Protein AF-A0A2E6W696-F1 (afdb_monomer)

Mean predicted aligned error: 3.54 Å

Sequence (68 aa):
MNQGDLVHIPQGVDLWCETEKGMRMRRTERPTVGVYLSTTSPHVYQVYANGHEWNLKIRDVYPMEAAC

Radius of gyration: 11.59 Å; Cα contacts (8 Å, |Δi|>4): 141; chains: 1; bounding box: 25×35×23 Å

pLDDT: mean 93.42, std 9.39, range [40.25, 97.81]

Structure (mmCIF, N/CA/C/O backbone):
data_AF-A0A2E6W696-F1
#
_entry.id   AF-A0A2E6W696-F1
#
loop_
_atom_site.group_PDB
_atom_site.id
_atom_site.type_symbol
_atom_site.label_atom_id
_atom_site.label_alt_id
_atom_site.label_comp_id
_atom_site.label_asym_id
_atom_site.label_entity_id
_atom_site.label_seq_id
_atom_site.pdbx_PDB_ins_code
_atom_site.Cartn_x
_atom_site.Cartn_y
_atom_site.Cartn_z
_atom_site.occupancy
_atom_site.B_iso_or_equiv
_atom_site.auth_seq_id
_atom_site.auth_comp_id
_atom_site.auth_asym_id
_atom_site.auth_atom_id
_atom_site.pdbx_PDB_model_num
ATOM 1 N N . MET A 1 1 ? -10.351 -5.822 4.586 1.00 85.62 1 MET A N 1
ATOM 2 C CA . MET A 1 1 ? -9.014 -6.411 4.393 1.00 85.62 1 MET A CA 1
ATOM 3 C C . MET A 1 1 ? -8.413 -6.665 5.752 1.00 85.62 1 MET A C 1
ATOM 5 O O . MET A 1 1 ? -8.578 -5.835 6.644 1.00 85.62 1 MET A O 1
ATOM 9 N N . ASN A 1 2 ? -7.780 -7.815 5.897 1.00 92.69 2 ASN A N 1
ATOM 10 C CA . ASN A 1 2 ? -7.068 -8.244 7.083 1.00 92.69 2 ASN A CA 1
ATOM 11 C C . ASN A 1 2 ? -5.571 -8.014 6.884 1.00 92.69 2 ASN A C 1
ATOM 13 O O . ASN A 1 2 ? -5.068 -8.056 5.761 1.00 92.69 2 ASN A O 1
ATOM 17 N N . GLN A 1 3 ? -4.857 -7.757 7.980 1.00 95.81 3 GLN A N 1
ATOM 18 C CA . GLN A 1 3 ? -3.401 -7.652 7.950 1.00 95.81 3 GLN A CA 1
ATOM 19 C C . GLN A 1 3 ? -2.797 -8.921 7.329 1.00 95.8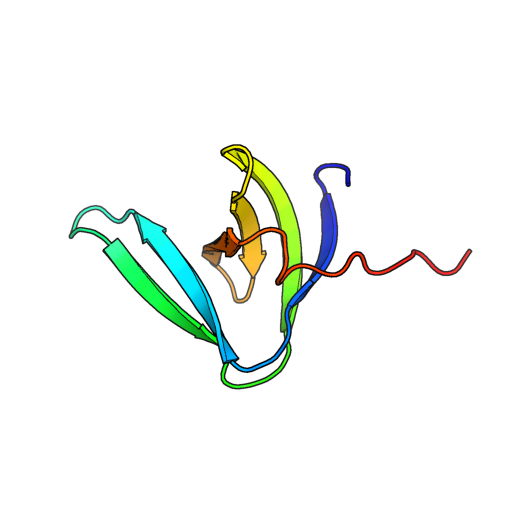1 3 GLN A C 1
ATOM 21 O O . GLN A 1 3 ? -3.126 -10.028 7.746 1.00 95.81 3 GLN A O 1
ATOM 26 N N . GLY A 1 4 ? -1.911 -8.746 6.348 1.00 95.00 4 GLY A N 1
ATOM 27 C CA . GLY A 1 4 ? -1.310 -9.840 5.584 1.00 95.00 4 GLY A CA 1
ATOM 28 C C . GLY A 1 4 ? -1.946 -10.088 4.213 1.00 95.00 4 GLY A C 1
ATOM 29 O O . GLY A 1 4 ? -1.323 -10.761 3.393 1.00 95.00 4 GLY A O 1
ATOM 30 N N . ASP A 1 5 ? -3.122 -9.521 3.927 1.00 94.75 5 ASP A N 1
ATOM 31 C CA . ASP A 1 5 ? -3.767 -9.663 2.617 1.00 94.75 5 ASP A CA 1
ATOM 32 C C . ASP A 1 5 ? -2.901 -9.051 1.504 1.00 94.75 5 ASP A C 1
ATOM 34 O O . ASP A 1 5 ? -2.320 -7.969 1.656 1.00 94.75 5 ASP A O 1
ATOM 38 N N . LEU A 1 6 ? -2.853 -9.724 0.352 1.00 96.12 6 LEU A N 1
ATOM 39 C CA . LEU A 1 6 ? -2.216 -9.182 -0.843 1.00 96.12 6 LEU A CA 1
ATOM 40 C C . LEU A 1 6 ? -3.113 -8.130 -1.492 1.00 96.12 6 LEU A C 1
ATOM 42 O O . LEU A 1 6 ? -4.318 -8.318 -1.671 1.00 96.12 6 LEU A O 1
ATOM 46 N N . VAL A 1 7 ? -2.495 -7.026 -1.894 1.00 96.50 7 VAL A N 1
ATOM 47 C CA . VAL A 1 7 ? -3.173 -5.924 -2.566 1.00 96.50 7 VAL A CA 1
ATOM 48 C C . VAL A 1 7 ? -2.457 -5.554 -3.851 1.00 96.50 7 VAL A C 1
ATOM 50 O O . VAL A 1 7 ? -1.231 -5.464 -3.911 1.00 96.50 7 VAL A O 1
ATOM 53 N N . HIS A 1 8 ? -3.238 -5.299 -4.886 1.00 96.88 8 HIS A N 1
ATOM 54 C CA . HIS A 1 8 ? -2.777 -4.708 -6.122 1.00 96.88 8 HIS A CA 1
ATOM 55 C C . HIS A 1 8 ? -2.765 -3.180 -5.999 1.00 96.88 8 HIS A C 1
ATOM 57 O O . HIS A 1 8 ? 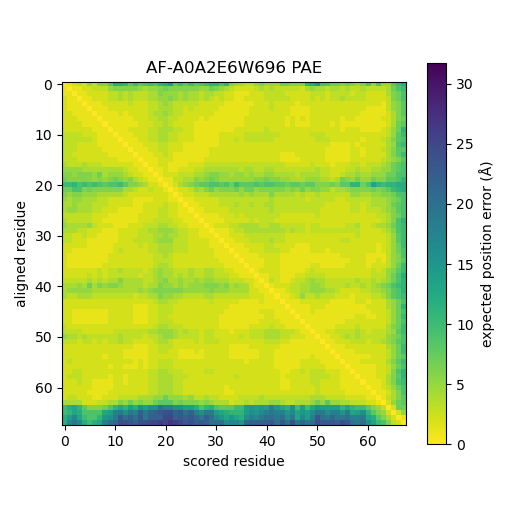-3.750 -2.561 -5.590 1.00 96.88 8 HIS A O 1
ATOM 63 N N . ILE A 1 9 ? -1.641 -2.578 -6.382 1.00 97.50 9 ILE A N 1
ATOM 64 C CA . ILE A 1 9 ? -1.426 -1.132 -6.411 1.00 97.50 9 ILE A CA 1
ATOM 65 C C . ILE A 1 9 ? -1.150 -0.739 -7.871 1.00 97.50 9 ILE A C 1
ATOM 67 O O . ILE A 1 9 ? -0.120 -1.151 -8.423 1.00 97.50 9 ILE A O 1
ATOM 71 N N . PRO A 1 10 ? -2.034 0.043 -8.517 1.00 97.44 10 PRO A N 1
ATOM 72 C CA . PRO A 1 10 ? -1.863 0.452 -9.907 1.00 97.44 10 PRO A CA 1
ATOM 73 C C . PRO A 1 10 ? -0.606 1.291 -10.161 1.00 97.44 10 PRO A C 1
ATOM 75 O O . PRO A 1 10 ? 0.064 1.785 -9.249 1.00 97.44 10 PRO A O 1
ATOM 78 N N . GLN A 1 11 ? -0.300 1.494 -11.441 1.00 97.19 11 GLN A N 1
ATOM 79 C CA . GLN A 1 11 ? 0.677 2.492 -11.871 1.00 97.19 11 GLN A CA 1
ATOM 80 C C . GLN A 1 11 ? 0.172 3.914 -11.580 1.00 97.19 11 GLN A C 1
ATOM 82 O O . GLN A 1 11 ? -1.019 4.196 -11.672 1.00 97.19 11 GLN A O 1
ATOM 87 N N . GLY A 1 12 ? 1.093 4.831 -11.295 1.00 97.06 12 GLY A N 1
ATOM 88 C CA . GLY A 1 12 ? 0.800 6.250 -11.133 1.00 97.06 12 GLY A CA 1
ATOM 89 C C . GLY A 1 12 ? 0.243 6.632 -9.763 1.00 97.06 12 GLY A C 1
ATOM 90 O O . GLY A 1 12 ? -0.183 7.778 -9.616 1.00 97.06 12 GLY A O 1
ATOM 91 N N . VAL A 1 13 ? 0.276 5.722 -8.787 1.00 97.81 13 VAL A N 1
ATOM 92 C CA . VAL A 1 13 ? -0.180 5.929 -7.408 1.00 97.81 13 VAL A CA 1
ATOM 93 C C . VAL A 1 13 ? 0.926 6.569 -6.581 1.00 97.81 13 VAL A C 1
ATOM 95 O O . VAL A 1 13 ? 2.085 6.149 -6.649 1.00 97.81 13 VAL A O 1
ATOM 98 N N . ASP A 1 14 ? 0.558 7.576 -5.793 1.00 97.50 14 ASP A N 1
ATOM 99 C CA . ASP A 1 14 ? 1.460 8.233 -4.856 1.00 97.50 14 ASP A CA 1
ATOM 100 C C . ASP A 1 14 ? 1.557 7.429 -3.555 1.00 97.50 14 ASP A C 1
ATOM 102 O O . ASP A 1 14 ? 0.557 7.122 -2.906 1.00 97.50 14 ASP A O 1
ATOM 106 N N . LEU A 1 15 ? 2.791 7.116 -3.184 1.00 97.19 15 LEU A N 1
ATOM 107 C CA . LEU A 1 15 ? 3.195 6.437 -1.965 1.00 97.19 15 LEU A CA 1
ATOM 108 C C . LEU A 1 15 ? 3.993 7.416 -1.109 1.00 97.19 15 LEU A C 1
ATOM 110 O O . LEU A 1 15 ? 4.859 8.128 -1.627 1.00 97.19 15 LEU A O 1
ATOM 114 N N . TRP A 1 16 ? 3.765 7.428 0.199 1.00 97.31 16 TRP A N 1
ATOM 115 C CA . TRP A 1 16 ? 4.564 8.244 1.111 1.00 97.31 16 TRP A CA 1
ATOM 116 C C . TRP A 1 16 ? 4.851 7.540 2.430 1.00 97.31 16 TRP A C 1
ATOM 118 O O . TRP A 1 16 ? 4.072 6.718 2.896 1.00 97.31 16 TRP A O 1
ATOM 128 N N . CYS A 1 17 ? 5.971 7.858 3.060 1.00 95.62 17 CYS A N 1
ATOM 129 C CA . CYS A 1 17 ? 6.266 7.415 4.417 1.00 95.62 17 CYS A CA 1
ATOM 130 C C . CYS A 1 17 ? 7.066 8.478 5.167 1.00 95.62 17 CYS A C 1
ATOM 132 O O . CYS A 1 17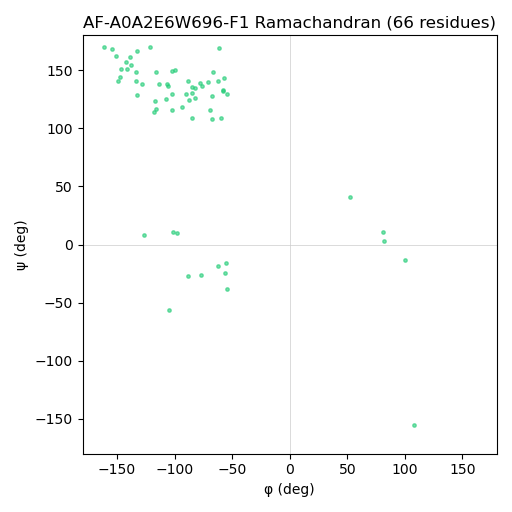 ? 7.795 9.272 4.566 1.00 95.62 17 CYS A O 1
ATOM 134 N N . GLU A 1 18 ? 6.898 8.513 6.484 1.00 93.38 18 GLU A N 1
ATOM 135 C CA . GLU A 1 18 ? 7.722 9.346 7.352 1.00 93.38 18 GLU A CA 1
ATOM 136 C C . GLU A 1 18 ? 9.083 8.679 7.556 1.00 93.38 18 GLU A C 1
ATOM 138 O O . GLU A 1 18 ? 9.198 7.464 7.701 1.00 93.38 18 GLU A O 1
ATOM 143 N N . THR A 1 19 ? 10.131 9.489 7.534 1.00 91.69 19 THR A N 1
ATOM 144 C CA . THR A 1 19 ? 11.510 9.088 7.805 1.00 91.69 19 THR A CA 1
ATOM 145 C C . THR A 1 19 ? 12.121 10.087 8.780 1.00 91.69 19 THR A C 1
ATOM 147 O O . THR A 1 19 ? 11.612 11.195 8.942 1.00 91.69 19 THR A O 1
ATOM 150 N N . GLU A 1 20 ? 13.268 9.755 9.370 1.00 91.75 20 GLU A N 1
ATOM 151 C CA . GLU A 1 20 ? 14.002 10.668 10.263 1.00 91.75 20 GLU A CA 1
ATOM 152 C C . GLU A 1 20 ? 14.348 12.019 9.609 1.00 91.75 20 GLU A C 1
ATOM 154 O O . GLU A 1 20 ? 14.521 13.022 10.293 1.00 91.75 20 GLU A O 1
ATOM 159 N N . LYS A 1 21 ? 14.438 12.060 8.272 1.00 91.44 21 LYS A N 1
ATOM 160 C CA . LYS A 1 21 ? 14.769 13.263 7.490 1.00 91.44 21 LYS A CA 1
ATOM 161 C C . LYS A 1 21 ? 13.534 13.977 6.924 1.00 91.44 21 LYS A C 1
ATOM 163 O O . LYS A 1 21 ? 13.681 14.863 6.085 1.00 91.44 21 LYS A O 1
ATOM 168 N N . GLY A 1 22 ? 12.331 13.589 7.347 1.00 92.50 22 GLY A N 1
ATOM 169 C CA . GLY A 1 22 ? 1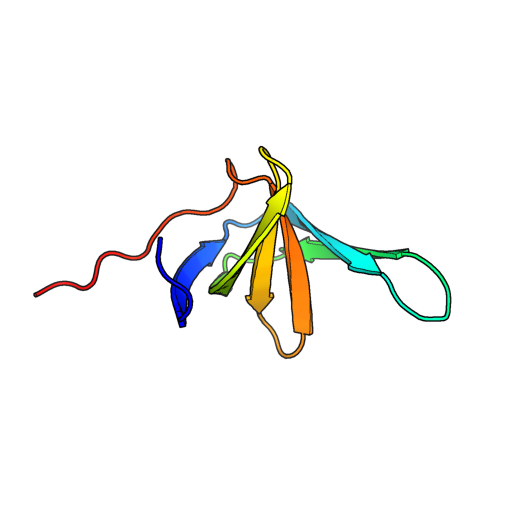1.059 14.103 6.838 1.00 92.50 22 GLY A CA 1
ATOM 170 C C . GLY A 1 22 ? 10.311 13.085 5.978 1.00 92.50 22 GLY A C 1
ATOM 171 O O . GLY A 1 22 ? 10.484 11.877 6.123 1.00 92.50 22 GLY A O 1
ATOM 172 N N . MET A 1 23 ? 9.453 13.558 5.075 1.00 94.19 23 MET A N 1
ATOM 173 C CA . MET A 1 23 ? 8.580 12.689 4.282 1.00 94.19 23 MET A CA 1
ATOM 174 C C . MET A 1 23 ? 9.269 12.200 3.003 1.00 94.19 23 MET A C 1
ATOM 176 O O . MET A 1 23 ? 9.696 12.996 2.166 1.00 94.19 23 MET A O 1
ATOM 180 N N . ARG A 1 24 ? 9.323 10.881 2.812 1.00 94.88 24 ARG A N 1
ATOM 181 C CA . ARG A 1 24 ? 9.712 10.261 1.543 1.00 94.88 24 ARG A CA 1
ATOM 182 C C . ARG A 1 24 ? 8.464 10.056 0.699 1.00 94.88 24 ARG A C 1
ATOM 184 O O . ARG A 1 24 ? 7.507 9.449 1.163 1.00 94.88 24 ARG A O 1
ATOM 191 N N . MET A 1 25 ? 8.502 10.506 -0.551 1.00 95.69 25 MET A N 1
ATOM 192 C CA . MET A 1 25 ? 7.446 10.259 -1.534 1.00 95.69 25 MET A CA 1
ATOM 193 C C . MET A 1 25 ? 7.975 9.415 -2.688 1.00 95.69 25 MET A C 1
ATOM 195 O O . MET A 1 25 ? 9.147 9.508 -3.061 1.00 95.69 25 MET A O 1
ATOM 199 N N . ARG A 1 26 ? 7.102 8.601 -3.272 1.00 95.12 26 ARG A N 1
ATOM 200 C CA . ARG A 1 26 ? 7.376 7.818 -4.472 1.00 95.12 26 ARG A CA 1
ATOM 201 C C . ARG A 1 26 ? 6.099 7.673 -5.281 1.00 95.12 26 ARG A C 1
ATOM 203 O O . ARG A 1 26 ? 5.041 7.470 -4.711 1.00 95.12 26 ARG A O 1
ATOM 210 N N . ARG A 1 27 ? 6.213 7.683 -6.605 1.00 96.81 27 ARG A N 1
ATOM 211 C CA . ARG A 1 27 ? 5.112 7.313 -7.494 1.00 96.81 27 ARG A CA 1
ATOM 212 C C . ARG A 1 27 ? 5.373 5.943 -8.110 1.00 96.81 27 ARG A C 1
ATOM 214 O O . ARG A 1 27 ? 6.514 5.642 -8.465 1.00 96.81 27 ARG A O 1
ATOM 221 N N . THR A 1 28 ? 4.358 5.089 -8.207 1.00 96.62 28 THR A N 1
ATOM 222 C CA . THR A 1 28 ? 4.511 3.766 -8.830 1.00 96.62 28 THR A CA 1
ATOM 223 C C . THR A 1 28 ? 4.730 3.901 -10.342 1.00 96.62 28 THR A C 1
ATOM 225 O O . THR A 1 28 ? 3.865 4.370 -11.076 1.00 96.62 28 THR A O 1
ATOM 228 N N . GLU A 1 29 ? 5.897 3.488 -10.838 1.00 95.69 29 GLU A N 1
ATOM 229 C CA . GLU A 1 29 ? 6.222 3.533 -12.279 1.00 95.69 29 GLU A CA 1
ATOM 230 C C . GLU A 1 29 ? 5.550 2.411 -13.079 1.00 95.69 29 GLU A C 1
ATOM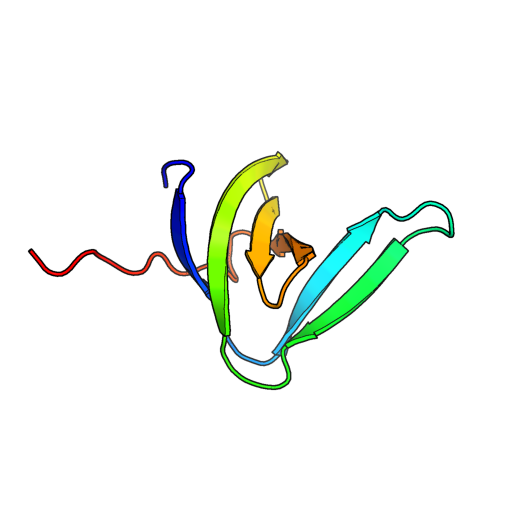 232 O O . GLU A 1 29 ? 5.293 2.557 -14.269 1.00 95.69 29 GLU A O 1
ATOM 237 N N . ARG A 1 30 ? 5.244 1.298 -12.412 1.00 96.38 30 ARG A N 1
ATOM 238 C CA . ARG A 1 30 ? 4.528 0.130 -12.931 1.00 96.38 30 ARG A CA 1
ATOM 239 C C . ARG A 1 30 ? 3.605 -0.408 -11.837 1.00 96.38 30 ARG A C 1
ATOM 241 O O . ARG A 1 30 ? 3.892 -0.151 -10.661 1.00 96.38 30 ARG A O 1
ATOM 248 N N . PRO A 1 31 ? 2.542 -1.154 -12.181 1.00 96.19 31 PRO A N 1
ATOM 249 C CA . PRO A 1 31 ? 1.709 -1.794 -11.175 1.00 96.19 31 PRO A CA 1
ATOM 250 C C . PRO A 1 31 ? 2.549 -2.711 -10.286 1.00 96.19 31 PRO A C 1
ATOM 252 O O . PRO A 1 31 ? 3.509 -3.340 -10.742 1.00 96.19 31 PRO A O 1
ATOM 255 N N . THR A 1 32 ? 2.212 -2.762 -9.005 1.00 96.31 32 THR A N 1
ATOM 256 C CA . THR A 1 32 ? 2.960 -3.526 -8.008 1.00 96.31 32 THR A CA 1
ATOM 257 C C . THR A 1 32 ? 2.002 -4.226 -7.054 1.00 96.31 32 THR A C 1
ATOM 259 O O . THR A 1 32 ? 0.821 -3.892 -6.979 1.00 96.31 32 THR A O 1
ATOM 262 N N . VAL A 1 33 ? 2.513 -5.232 -6.356 1.00 96.62 33 VAL A N 1
ATOM 263 C CA . VAL A 1 33 ? 1.780 -5.937 -5.307 1.00 96.62 33 VAL A CA 1
ATOM 264 C C . VAL A 1 33 ? 2.345 -5.480 -3.972 1.00 96.62 33 VAL A C 1
ATOM 266 O O . VAL A 1 33 ? 3.562 -5.354 -3.814 1.00 96.62 33 VAL A O 1
ATOM 269 N N . GLY A 1 34 ? 1.455 -5.209 -3.028 1.00 96.56 34 GLY A N 1
ATOM 270 C CA . GLY A 1 34 ? 1.789 -4.936 -1.642 1.00 96.56 34 GLY A CA 1
ATOM 271 C C . GLY A 1 34 ? 1.119 -5.928 -0.704 1.00 96.56 34 GLY A C 1
ATOM 272 O O . GLY A 1 34 ? 0.236 -6.688 -1.099 1.00 96.56 34 GLY A O 1
ATOM 273 N N . VAL A 1 35 ? 1.532 -5.884 0.554 1.00 97.38 35 VAL A N 1
ATOM 274 C CA . VAL A 1 35 ? 0.864 -6.561 1.666 1.00 97.38 35 VAL A CA 1
ATOM 275 C C . VAL A 1 35 ? 0.173 -5.497 2.502 1.00 97.38 35 VAL A C 1
ATOM 277 O O . VAL A 1 35 ? 0.826 -4.546 2.931 1.00 97.38 35 VAL A O 1
ATOM 280 N N . TYR A 1 36 ? -1.128 -5.631 2.737 1.00 97.38 36 TYR A N 1
ATOM 281 C CA . TYR A 1 36 ? -1.849 -4.736 3.634 1.00 97.38 36 TYR A CA 1
ATOM 282 C C . TYR A 1 36 ? -1.374 -4.931 5.079 1.00 97.38 36 TYR A C 1
ATOM 284 O O . TYR A 1 36 ? -1.348 -6.052 5.589 1.00 97.38 36 TYR A O 1
ATOM 292 N N . LEU A 1 37 ? -0.997 -3.836 5.744 1.00 97.25 37 LEU A N 1
ATOM 293 C CA . LEU A 1 37 ? -0.544 -3.854 7.134 1.00 97.25 37 LEU A CA 1
ATOM 294 C C . LEU A 1 37 ? -1.623 -3.320 8.071 1.00 97.25 37 LEU A C 1
ATOM 296 O O . LEU A 1 37 ? -2.023 -4.003 9.011 1.00 97.25 37 LEU A O 1
ATOM 300 N N . SER A 1 38 ? -2.088 -2.095 7.826 1.00 97.06 38 SER A N 1
ATOM 301 C CA . SER A 1 38 ? -3.006 -1.406 8.730 1.00 97.06 38 SER A CA 1
ATOM 302 C C . SER A 1 38 ? -3.746 -0.253 8.042 1.00 97.06 38 SER A C 1
ATOM 304 O O . SER A 1 38 ? -3.425 0.155 6.922 1.00 97.06 38 SER A O 1
ATOM 306 N N . THR A 1 39 ? -4.748 0.292 8.732 1.00 96.44 39 THR A N 1
ATOM 307 C CA . THR A 1 39 ? -5.394 1.560 8.375 1.00 96.44 39 THR A CA 1
ATOM 308 C C . THR A 1 39 ? -4.861 2.644 9.302 1.00 96.44 39 THR A C 1
ATOM 310 O O . THR A 1 39 ? -5.099 2.584 10.506 1.00 96.44 39 THR A O 1
ATOM 313 N N . THR A 1 40 ? -4.154 3.634 8.758 1.00 92.12 40 THR A N 1
ATOM 314 C CA . THR A 1 40 ? -3.563 4.728 9.552 1.00 92.12 40 THR A CA 1
ATOM 315 C C . THR A 1 40 ? -4.526 5.898 9.730 1.00 92.12 40 THR A C 1
ATOM 317 O O . THR A 1 40 ? -4.466 6.614 10.725 1.00 92.12 40 THR A O 1
ATOM 320 N N . SER A 1 41 ? -5.450 6.089 8.787 1.00 92.88 41 SER A N 1
ATOM 321 C CA . SER A 1 41 ? -6.538 7.067 8.875 1.00 92.88 41 SER A CA 1
ATOM 322 C C . SER A 1 41 ? -7.727 6.616 8.014 1.00 92.88 41 SER A C 1
ATOM 324 O O . SER A 1 41 ? -7.553 5.727 7.178 1.00 92.88 41 SER A O 1
ATOM 326 N N . PRO A 1 42 ? -8.920 7.235 8.129 1.00 93.50 42 PRO A N 1
ATOM 327 C CA . PRO A 1 42 ? -10.119 6.809 7.393 1.00 93.50 42 PRO A CA 1
ATOM 328 C C . PRO A 1 42 ? -9.976 6.728 5.865 1.00 93.50 42 PRO A C 1
ATOM 330 O O . PRO A 1 42 ? -10.820 6.128 5.204 1.00 93.50 42 PRO A O 1
ATOM 333 N N . HIS A 1 43 ? -8.936 7.341 5.291 1.00 95.38 43 HIS A N 1
ATOM 334 C CA . HIS A 1 43 ? -8.690 7.373 3.849 1.00 95.38 43 HIS A CA 1
ATOM 335 C C . HIS A 1 43 ? -7.293 6.891 3.447 1.00 95.38 43 HIS A C 1
ATOM 337 O O . HIS A 1 43 ? -6.939 7.004 2.271 1.00 95.38 43 HIS A O 1
ATOM 343 N N . VAL A 1 44 ? -6.509 6.342 4.382 1.00 97.19 44 VAL A N 1
ATOM 344 C CA . VAL A 1 44 ? -5.123 5.926 4.135 1.00 97.19 44 VAL A CA 1
ATOM 345 C C . VAL A 1 44 ? -4.875 4.526 4.679 1.00 97.19 44 VAL A C 1
ATOM 347 O O . VAL A 1 44 ? -5.135 4.238 5.848 1.00 97.19 44 VAL A O 1
ATOM 350 N N . TYR A 1 45 ? -4.320 3.677 3.821 1.00 97.31 45 TYR A N 1
ATOM 351 C CA . TYR A 1 45 ? -3.770 2.386 4.206 1.00 97.31 45 TYR A CA 1
ATOM 352 C C . TYR A 1 45 ? -2.257 2.444 4.269 1.00 97.31 45 TYR A C 1
ATOM 354 O O . TYR A 1 45 ? -1.622 3.173 3.509 1.00 97.31 45 TYR A O 1
ATOM 362 N N . GLN A 1 46 ? -1.707 1.626 5.157 1.00 97.69 46 GLN A N 1
ATOM 363 C CA . GLN A 1 46 ? -0.296 1.301 5.204 1.00 97.69 46 GLN A CA 1
ATOM 364 C C . GLN A 1 46 ? -0.095 -0.082 4.587 1.00 97.69 46 GLN A C 1
ATOM 366 O O . GLN A 1 46 ? -0.784 -1.045 4.941 1.00 97.69 46 GLN A O 1
ATOM 371 N N . VAL A 1 47 ? 0.849 -0.180 3.658 1.00 97.50 47 VAL A N 1
ATOM 372 C CA . VAL A 1 47 ? 1.179 -1.410 2.936 1.00 97.50 47 VAL A CA 1
ATOM 373 C C . VAL A 1 47 ? 2.685 -1.621 2.903 1.00 97.50 47 VAL A C 1
ATOM 375 O O . VAL A 1 47 ? 3.450 -0.662 2.833 1.00 97.50 47 VAL A O 1
ATOM 378 N N . TYR A 1 48 ? 3.122 -2.873 2.891 1.00 97.50 48 TYR A N 1
ATOM 379 C CA . TYR A 1 48 ? 4.508 -3.225 2.605 1.00 97.50 48 TYR A CA 1
ATOM 380 C C . TYR A 1 48 ? 4.662 -3.538 1.117 1.00 97.50 48 TYR A C 1
ATOM 382 O O . TYR A 1 48 ? 4.037 -4.469 0.613 1.00 97.50 48 TYR A O 1
ATOM 390 N N . ALA A 1 49 ? 5.483 -2.774 0.398 1.00 96.31 49 ALA A N 1
ATOM 391 C CA . ALA A 1 49 ? 5.744 -2.990 -1.022 1.00 96.31 49 ALA A CA 1
ATOM 392 C C . ALA A 1 49 ? 7.167 -2.561 -1.400 1.00 96.31 49 ALA A C 1
ATOM 394 O O . ALA A 1 49 ? 7.669 -1.523 -0.961 1.00 96.31 49 ALA A O 1
ATOM 395 N N . ASN A 1 50 ? 7.816 -3.334 -2.275 1.00 91.88 50 ASN A N 1
ATOM 396 C CA . ASN A 1 50 ? 9.176 -3.060 -2.759 1.00 91.88 50 ASN A CA 1
ATOM 397 C C . ASN A 1 50 ? 10.201 -2.841 -1.625 1.00 91.88 50 ASN A C 1
ATOM 399 O O . ASN A 1 50 ? 11.030 -1.933 -1.705 1.00 91.88 50 ASN A O 1
ATOM 403 N N . GLY A 1 51 ? 10.118 -3.644 -0.559 1.00 93.31 51 GLY A N 1
ATOM 404 C CA . GLY A 1 51 ? 11.063 -3.607 0.561 1.00 93.31 51 GLY A CA 1
ATOM 405 C C . GLY A 1 51 ? 10.803 -2.521 1.612 1.00 93.31 51 GLY A C 1
ATOM 406 O O . GLY A 1 51 ? 11.595 -2.388 2.541 1.00 93.31 51 GLY A O 1
ATOM 407 N N . HIS A 1 52 ? 9.728 -1.738 1.483 1.00 95.38 52 HIS A N 1
ATOM 408 C CA . HIS A 1 52 ? 9.426 -0.618 2.377 1.00 95.38 52 HIS A CA 1
ATOM 409 C C . HIS A 1 52 ? 7.941 -0.551 2.737 1.00 95.38 52 HIS A C 1
ATOM 411 O O . HIS A 1 52 ? 7.083 -0.977 1.963 1.00 95.38 52 HIS A O 1
ATOM 417 N N . GLU A 1 53 ? 7.647 0.047 3.889 1.00 97.00 53 GLU A N 1
ATOM 418 C CA . GLU A 1 53 ? 6.292 0.437 4.265 1.00 97.00 53 GLU A CA 1
ATOM 419 C C . GLU A 1 53 ? 5.919 1.775 3.624 1.00 97.00 53 GLU A C 1
ATOM 421 O O . GLU A 1 53 ? 6.697 2.733 3.638 1.00 97.00 53 GLU A O 1
ATOM 426 N N . TRP A 1 54 ? 4.716 1.829 3.069 1.00 97.62 54 TRP A N 1
ATOM 427 C CA . TRP A 1 54 ? 4.170 2.982 2.376 1.00 97.62 54 TRP A CA 1
ATOM 428 C C . TRP A 1 54 ? 2.749 3.253 2.836 1.00 97.62 54 TRP A C 1
ATOM 430 O O . TRP A 1 54 ? 1.946 2.336 2.974 1.00 97.62 54 TRP A O 1
ATOM 440 N N . ASN A 1 55 ? 2.427 4.527 2.989 1.00 97.81 55 ASN A N 1
ATOM 441 C CA . ASN A 1 55 ? 1.066 5.017 3.045 1.00 97.81 55 ASN A CA 1
ATOM 442 C C . ASN A 1 55 ? 0.576 5.326 1.630 1.00 97.81 55 ASN A C 1
ATOM 444 O O . ASN A 1 55 ? 1.323 5.871 0.814 1.00 97.81 55 ASN A O 1
ATOM 448 N N . LEU A 1 56 ? -0.682 4.996 1.359 1.00 97.31 56 LEU A N 1
ATOM 449 C CA . LEU A 1 56 ? -1.387 5.350 0.132 1.00 97.31 56 LEU A CA 1
ATOM 450 C C . LEU A 1 56 ? -2.887 5.475 0.381 1.00 97.31 56 LEU A C 1
ATOM 452 O O . LEU A 1 56 ? -3.419 5.000 1.387 1.00 97.31 56 LEU A O 1
ATOM 456 N N . LYS A 1 57 ? -3.591 6.132 -0.540 1.00 97.44 57 LYS A N 1
ATOM 457 C CA . LYS A 1 57 ? -5.036 6.331 -0.412 1.00 97.44 57 LYS A CA 1
ATOM 458 C C . LYS A 1 57 ? -5.775 5.015 -0.627 1.00 97.44 57 LYS A C 1
ATOM 460 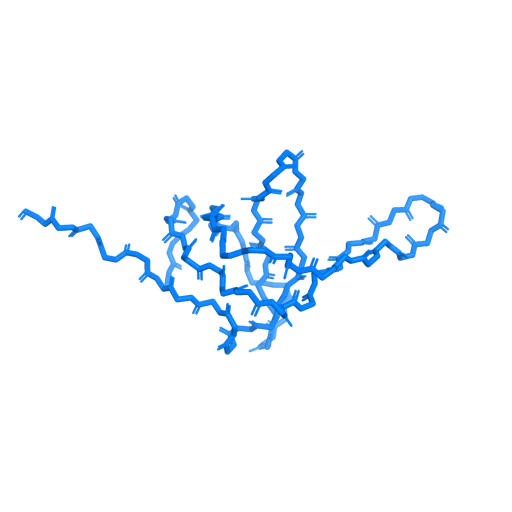O O . LYS A 1 57 ? -5.478 4.280 -1.560 1.00 97.44 57 LYS A O 1
ATOM 465 N N . ILE A 1 58 ? -6.812 4.778 0.174 1.00 95.69 58 ILE A N 1
ATOM 466 C CA . ILE A 1 58 ? -7.636 3.555 0.114 1.00 95.69 58 ILE A CA 1
ATOM 467 C C . ILE A 1 58 ? -8.202 3.298 -1.289 1.00 95.69 58 ILE A C 1
ATOM 469 O O . ILE A 1 58 ? -8.236 2.162 -1.743 1.00 95.69 58 ILE A O 1
ATOM 473 N N . ARG A 1 59 ? -8.603 4.358 -2.002 1.00 95.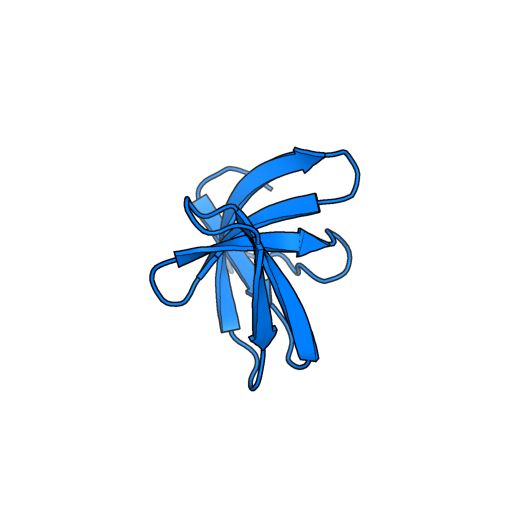69 59 ARG A N 1
ATOM 474 C CA . ARG A 1 59 ? -9.149 4.272 -3.371 1.00 95.69 59 ARG A CA 1
ATOM 475 C C . ARG A 1 59 ? -8.166 3.710 -4.408 1.00 95.69 59 ARG A C 1
ATOM 477 O O . ARG A 1 59 ? -8.586 3.329 -5.493 1.00 95.69 59 ARG A O 1
ATOM 484 N N . ASP A 1 60 ? -6.874 3.723 -4.088 1.00 96.38 60 ASP A N 1
ATOM 485 C CA . ASP A 1 60 ? -5.788 3.289 -4.963 1.00 96.38 60 ASP A CA 1
ATOM 486 C C . ASP A 1 60 ? -5.293 1.871 -4.586 1.00 96.38 60 ASP A C 1
ATOM 488 O O . ASP A 1 60 ? -4.258 1.420 -5.076 1.00 96.38 60 ASP A O 1
ATOM 492 N N . VAL A 1 61 ? -6.031 1.162 -3.717 1.00 95.19 61 VAL A N 1
ATOM 493 C CA . VAL A 1 61 ? -5.729 -0.192 -3.233 1.00 95.19 61 VAL A CA 1
ATOM 494 C C . VAL A 1 61 ? -6.832 -1.153 -3.659 1.00 95.19 61 VAL A C 1
ATOM 496 O O . VAL A 1 61 ? -7.996 -0.971 -3.308 1.00 95.19 61 VAL A O 1
ATOM 499 N N . TYR A 1 62 ? -6.452 -2.210 -4.373 1.00 95.50 62 TYR A N 1
ATOM 500 C CA . TYR A 1 62 ? -7.377 -3.222 -4.874 1.00 95.50 62 TYR A CA 1
ATOM 501 C C . TYR A 1 62 ? -7.049 -4.564 -4.212 1.00 95.50 62 TYR A C 1
ATOM 503 O O . TYR A 1 62 ? -5.941 -5.066 -4.409 1.00 95.50 62 TYR A O 1
ATOM 511 N N . PRO A 1 63 ? -7.955 -5.155 -3.414 1.00 93.62 63 PRO A N 1
ATOM 512 C CA . PRO A 1 63 ? -7.725 -6.470 -2.825 1.00 93.62 63 PRO A CA 1
ATOM 513 C C . PRO A 1 63 ? -7.475 -7.503 -3.927 1.00 93.62 63 PRO A C 1
ATOM 515 O O . PRO A 1 63 ? -8.226 -7.556 -4.901 1.00 93.62 63 PRO A O 1
ATOM 518 N N . MET A 1 64 ? -6.432 -8.322 -3.788 1.00 91.00 64 MET A N 1
ATOM 519 C CA . MET A 1 64 ? -6.292 -9.507 -4.628 1.00 91.00 64 MET A CA 1
ATOM 520 C C . MET A 1 64 ? -7.108 -10.613 -3.970 1.00 91.00 64 MET A C 1
ATOM 522 O O . MET A 1 64 ? -6.748 -11.089 -2.895 1.00 91.00 64 MET A O 1
ATOM 526 N N . GLU A 1 65 ? -8.238 -10.981 -4.573 1.00 80.50 65 GLU A N 1
ATOM 527 C CA . GLU A 1 65 ? -9.008 -12.126 -4.092 1.00 80.50 65 GLU A CA 1
ATOM 528 C C . GLU A 1 65 ? -8.116 -13.372 -4.114 1.00 80.50 65 GLU A C 1
ATOM 530 O O . GLU A 1 65 ? -7.422 -13.644 -5.099 1.00 80.50 65 GLU A O 1
ATOM 535 N N . ALA A 1 66 ? -8.124 -14.132 -3.020 1.00 62.91 66 ALA A N 1
ATOM 536 C CA . ALA A 1 66 ? -7.611 -15.487 -3.056 1.00 62.91 66 ALA A CA 1
ATOM 537 C C . ALA A 1 66 ? -8.579 -16.287 -3.933 1.00 62.91 66 ALA A C 1
ATOM 539 O O . ALA A 1 66 ? -9.718 -16.523 -3.533 1.00 62.91 66 ALA A O 1
ATOM 540 N N . ALA A 1 67 ? -8.159 -16.652 -5.144 1.00 55.09 67 ALA A N 1
ATOM 541 C CA . ALA A 1 67 ? -8.875 -17.664 -5.904 1.00 55.09 67 ALA A CA 1
ATOM 542 C C . ALA A 1 67 ? -8.856 -18.951 -5.063 1.00 55.09 67 ALA A C 1
ATOM 544 O O . ALA A 1 67 ? -7.785 -19.517 -4.835 1.00 55.09 67 ALA A O 1
ATOM 545 N N . CYS A 1 68 ? -10.022 -19.316 -4.527 1.00 40.25 68 CYS A N 1
ATOM 546 C CA . CYS A 1 68 ? -10.253 -20.580 -3.832 1.00 40.25 68 CYS A CA 1
ATOM 547 C C . CYS A 1 68 ? -10.142 -21.763 -4.795 1.00 40.25 68 CYS A C 1
ATOM 549 O O . CYS A 1 68 ? -10.628 -21.637 -5.943 1.00 40.25 68 CYS A O 1
#

Nearest PDB structures (foldseek):
  5fw9-assembly1_A  TM=6.658E-01  e=7.857E-02  Homo sapiens
  5vei-assembly1_A  TM=6.941E-01  e=1.641E-01  Homo sapiens
  1gri-assembly1_B  TM=6.222E-01  e=1.329E-01  Homo sapiens
  4lnp-assembly1_A  TM=7.001E-01 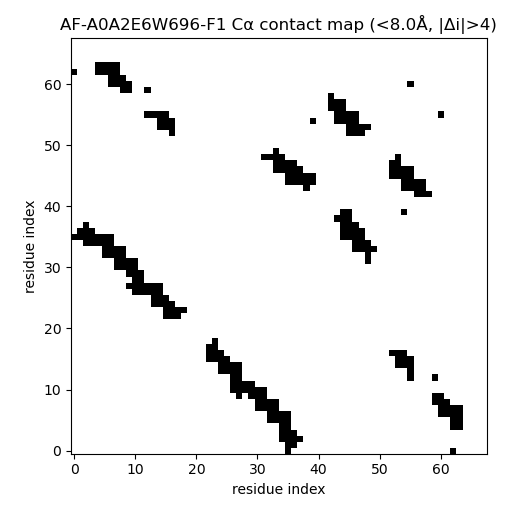 e=4.012E-01  Homo sapiens
  1wi7-assembly1_A  TM=6.264E-01  e=3.611E-01  Mus musculus

Solvent-accessible surface area (backbone atoms only — not comparable to full-atom values): 3956 Å² total; per-residue (Å²): 137,56,70,70,40,48,26,41,31,55,53,72,42,65,33,34,36,86,49,101,91,44,78,48,75,50,64,31,90,52,64,46,66,28,31,35,57,50,74,82,48,103,59,29,31,32,27,43,41,94,93,41,71,32,36,32,49,48,93,58,55,40,78,53,79,79,86,125

Secondary structure (DSSP, 8-state):
--TT-EEEE-TT-EEEEEETTEEEEEE-SS-EEEEEEEEEETTEEEEEETTEEEEEEG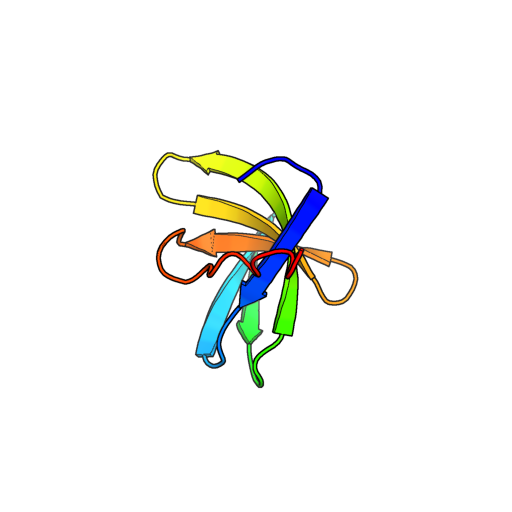GG-EE-----

Foldseek 3Di:
DDFFFKKKAAFQFWWWDADPVGIDIDGHNGIFIWTWHAAPDPFWTWTHTPNDITIGGPVRIGTDDDPD